Protein AF-A0A2T6KES2-F1 (afdb_monomer)

InterPro domains:
  IPR053934 HTTM domain [PF05090] (50-154)

Sequence (154 aa):
MALSLHSIAVLRCFAGPYNGGSDRMGLLVLCRRPAARLPPDEFWSEIAFSYLAVQVVLSYFISGQVKIVNPDWRIGRALQDVFSLSAYPVSEQLRALADRPMVPWAMSWLVMLFEVLFPLSLLSQQALCAALVLAAAFYLANACLFGLNRFVWF

Mean predicted aligned error: 8.51 Å

pLDDT: mean 78.56, std 13.37, range [47.78, 95.94]

Secondary structure (DSSP, 8-state):
-HHHHHHHHHHHHT-STT--HHHHHHHHHHHHHHHTTS---HHHHHHHHHHHHHHHHHHHHHHHHHHHHSHHHHTTHHHHHHHHH---HHHHHHHHHHTSTHHHHHHHHHHHHHHHHGGGGGG-HHHHHHHHHHHHHHHHHHHHHH--GGGT--

Foldseek 3Di:
DVVLVVLVVVCVVPVDPVDDLLSVLVNLVVVVVVVPVPPDPVVVVVVSVVVSLVSVLCSLQVVLVVLVVDVCLQQLNVVLVLLVPQPDPLSVVCNVVSVVSVRSNVVSVVSSCLSNCSVVLVVDVVSVVVSVVVLVVVLVCCCRRRVPCVSVPD

Organism: NCBI:txid1286148

Solvent-accessible surface area (backbone atoms only — not comparable to full-atom values): 8232 Å² total; per-residue (Å²): 102,72,66,44,54,50,46,52,52,48,50,64,75,48,66,47,99,91,47,51,71,69,58,52,51,52,38,55,60,47,58,48,60,68,59,70,77,46,84,87,50,67,67,63,54,51,52,51,50,51,52,50,52,52,53,52,34,50,51,35,27,54,51,15,50,56,40,63,72,35,64,47,35,68,64,7,49,52,50,32,49,51,43,71,68,33,89,27,77,57,17,58,72,46,36,71,50,46,71,38,68,66,48,26,24,52,52,34,48,52,52,34,51,50,20,52,49,43,58,57,23,78,76,37,72,67,41,33,53,50,49,50,52,52,50,50,52,52,36,50,46,39,26,65,40,48,58,46,43,68,70,74,54,126

Structure (mmCIF, N/CA/C/O backbone):
data_AF-A0A2T6KES2-F1
#
_entry.id   AF-A0A2T6KES2-F1
#
loop_
_atom_site.group_PDB
_atom_site.id
_atom_site.type_symbol
_atom_site.label_atom_id
_atom_site.label_alt_id
_atom_site.label_comp_id
_atom_site.label_asym_id
_atom_site.label_entity_id
_atom_site.label_seq_id
_atom_site.pdbx_PDB_ins_code
_atom_site.Cartn_x
_atom_site.Cartn_y
_atom_site.Cartn_z
_atom_site.occupancy
_atom_site.B_iso_or_equiv
_atom_site.auth_seq_id
_atom_site.auth_comp_id
_atom_site.auth_asym_id
_atom_site.auth_atom_id
_atom_site.pdbx_PDB_model_num
ATOM 1 N N . MET A 1 1 ? -2.695 6.577 -25.140 1.00 60.25 1 MET A N 1
ATOM 2 C CA . MET A 1 1 ? -2.902 8.042 -25.144 1.00 60.25 1 MET A CA 1
ATOM 3 C C . MET A 1 1 ? -4.242 8.416 -24.518 1.00 60.25 1 MET A C 1
ATOM 5 O O . MET A 1 1 ? -4.204 9.093 -23.505 1.00 60.25 1 MET A O 1
ATOM 9 N N . ALA A 1 2 ? -5.390 7.920 -25.006 1.00 68.31 2 ALA A N 1
ATOM 10 C CA . ALA A 1 2 ? -6.704 8.202 -24.395 1.00 68.31 2 ALA A CA 1
ATOM 11 C C . ALA A 1 2 ? -6.795 7.829 -22.896 1.00 68.31 2 ALA A C 1
ATOM 13 O O . ALA A 1 2 ? -7.203 8.652 -22.087 1.00 68.31 2 ALA A O 1
ATOM 14 N N . LEU A 1 3 ? -6.311 6.639 -22.511 1.00 65.38 3 LEU A N 1
ATOM 15 C CA . LEU A 1 3 ? -6.264 6.208 -21.103 1.00 65.38 3 LEU A CA 1
ATOM 16 C C . LEU A 1 3 ? -5.367 7.102 -20.230 1.00 65.38 3 LEU A C 1
ATOM 18 O O . LEU A 1 3 ? -5.728 7.420 -19.111 1.00 65.38 3 LEU A O 1
ATOM 22 N N . SER A 1 4 ? -4.227 7.565 -20.751 1.00 68.00 4 SER A N 1
ATOM 23 C CA . SER A 1 4 ? -3.311 8.456 -20.021 1.00 68.00 4 SER A CA 1
ATOM 24 C C . SER A 1 4 ? -3.936 9.834 -19.775 1.00 68.00 4 SER A C 1
ATOM 26 O O . SER A 1 4 ? -3.800 10.387 -18.689 1.00 68.00 4 SER A O 1
ATOM 28 N N . LEU A 1 5 ? -4.657 10.376 -20.764 1.00 72.81 5 LEU A N 1
ATOM 29 C CA . LEU A 1 5 ? -5.401 11.633 -20.625 1.00 72.81 5 LEU A CA 1
ATOM 30 C C . LEU A 1 5 ? -6.548 11.495 -19.619 1.00 72.81 5 LEU A C 1
ATOM 32 O O . LEU A 1 5 ? -6.740 12.382 -18.789 1.00 72.81 5 LEU A O 1
ATOM 36 N N . HIS A 1 6 ? -7.254 10.363 -19.650 1.00 74.38 6 HIS A N 1
ATOM 37 C CA . HIS A 1 6 ? -8.271 10.035 -18.657 1.00 74.38 6 HIS A CA 1
ATOM 38 C C . HIS A 1 6 ? -7.671 9.964 -17.244 1.00 74.38 6 HIS A C 1
ATOM 40 O O . HIS A 1 6 ? -8.162 10.642 -16.346 1.00 74.38 6 HIS A O 1
ATOM 46 N N . SER A 1 7 ? -6.551 9.258 -17.050 1.00 67.56 7 SER A N 1
ATOM 47 C CA . SER A 1 7 ? -5.867 9.189 -15.751 1.00 67.56 7 SER A CA 1
ATOM 48 C C . SER A 1 7 ? -5.389 10.555 -15.248 1.00 67.56 7 SER A C 1
ATOM 50 O O . SER A 1 7 ? -5.474 10.820 -14.053 1.00 67.56 7 SER A O 1
ATOM 52 N N . ILE A 1 8 ? -4.935 11.455 -16.129 1.00 73.12 8 ILE A N 1
ATOM 53 C CA . ILE A 1 8 ? -4.585 12.837 -15.750 1.00 73.12 8 ILE A CA 1
ATOM 54 C C . ILE A 1 8 ? -5.829 13.614 -15.294 1.00 73.12 8 ILE A C 1
ATOM 56 O O . ILE A 1 8 ? -5.763 14.349 -14.307 1.00 73.12 8 ILE A O 1
ATOM 60 N N . ALA A 1 9 ? -6.961 13.456 -15.983 1.00 75.94 9 ALA A N 1
ATOM 61 C CA . ALA A 1 9 ? -8.217 14.094 -15.595 1.00 75.94 9 ALA A CA 1
ATOM 62 C C . ALA A 1 9 ? -8.720 13.579 -14.234 1.00 75.94 9 ALA A C 1
ATOM 64 O O . ALA A 1 9 ? -9.084 14.384 -13.376 1.00 75.94 9 ALA A O 1
ATOM 65 N N . VAL A 1 10 ? -8.648 12.264 -13.999 1.00 70.31 10 VAL A N 1
ATOM 66 C CA . VAL A 1 10 ? -8.977 11.624 -12.713 1.00 70.31 10 VAL A CA 1
ATOM 67 C C . VAL A 1 10 ? -8.051 12.127 -11.602 1.00 70.31 10 VAL A C 1
ATOM 69 O O . VAL A 1 10 ? -8.534 12.574 -10.565 1.00 70.31 10 VAL A O 1
ATOM 72 N N . LEU A 1 11 ? -6.734 12.168 -11.836 1.00 72.31 11 LEU A N 1
ATOM 73 C CA . LEU A 1 11 ? -5.755 12.699 -10.879 1.00 72.31 11 LEU A CA 1
ATOM 74 C C . LEU A 1 11 ? -6.044 14.147 -10.475 1.00 72.31 11 LEU A C 1
ATOM 76 O O . LEU A 1 11 ? -5.871 14.496 -9.311 1.00 72.31 11 LEU A O 1
ATOM 80 N N . ARG A 1 12 ? -6.474 14.989 -11.423 1.00 70.19 12 ARG A N 1
ATOM 81 C CA . ARG A 1 12 ? -6.847 16.385 -11.148 1.00 70.19 12 ARG A CA 1
ATOM 82 C C . ARG A 1 12 ? -8.164 16.493 -10.383 1.00 70.19 12 ARG A C 1
ATOM 84 O O . ARG A 1 12 ? -8.275 17.342 -9.508 1.00 70.19 12 ARG A O 1
ATOM 91 N N . CYS A 1 13 ? -9.138 15.644 -10.699 1.00 70.38 13 CYS A N 1
ATOM 92 C CA . CYS A 1 13 ? -10.442 15.634 -10.038 1.00 70.38 13 CYS A CA 1
ATOM 93 C C . CYS A 1 13 ? -10.350 15.116 -8.591 1.00 70.38 13 CYS A C 1
ATOM 95 O O . CYS A 1 13 ? -10.996 15.659 -7.699 1.00 70.38 13 CYS A O 1
ATOM 97 N N . PHE A 1 14 ? -9.484 14.130 -8.336 1.00 62.25 14 PHE A N 1
ATOM 98 C CA . PHE A 1 14 ? -9.288 13.506 -7.024 1.00 62.25 14 PHE A CA 1
ATOM 99 C C . PHE A 1 14 ? -7.972 13.916 -6.341 1.00 62.25 14 PHE A C 1
ATOM 101 O O . PHE A 1 14 ? -7.432 13.144 -5.553 1.00 62.25 14 PHE A O 1
ATOM 108 N N . ALA A 1 15 ? -7.461 15.128 -6.581 1.00 58.41 15 ALA A N 1
ATOM 109 C CA . ALA A 1 15 ? -6.209 15.653 -6.009 1.00 58.41 15 ALA A CA 1
ATOM 110 C C . ALA A 1 15 ? -6.284 16.011 -4.501 1.00 58.41 15 ALA A C 1
ATOM 112 O O . ALA A 1 15 ? -5.678 16.983 -4.052 1.00 58.41 15 ALA A O 1
ATOM 113 N N . GLY A 1 16 ? -7.054 15.260 -3.711 1.00 57.16 16 GLY A N 1
ATOM 114 C CA . GLY A 1 16 ? -7.155 15.445 -2.263 1.00 57.16 16 GLY A CA 1
ATOM 115 C C . GLY A 1 16 ? -5.935 14.892 -1.507 1.00 57.16 16 GLY A C 1
ATOM 116 O O . GLY A 1 16 ? -5.211 14.052 -2.040 1.00 57.16 16 GLY A O 1
ATOM 117 N N . PRO A 1 17 ? -5.725 15.288 -0.238 1.00 48.88 17 PRO A N 1
ATOM 118 C CA . PRO A 1 17 ? -4.560 14.886 0.565 1.00 48.88 17 PRO A CA 1
ATOM 119 C C . PRO A 1 17 ? -4.421 13.366 0.781 1.00 48.88 17 PRO A C 1
ATOM 121 O O . PRO A 1 17 ? -3.324 12.888 1.052 1.00 48.88 17 PRO A O 1
ATOM 124 N N . TYR A 1 18 ? -5.508 12.605 0.617 1.00 47.78 18 TYR A N 1
ATOM 125 C CA . TYR A 1 18 ? -5.555 11.146 0.793 1.00 47.78 18 TYR A CA 1
ATOM 126 C C . TYR A 1 18 ? -5.507 10.348 -0.521 1.00 47.78 18 TYR A C 1
ATOM 128 O O . TYR A 1 18 ? -5.551 9.120 -0.498 1.00 47.78 18 TYR A O 1
ATOM 136 N N . ASN A 1 19 ? -5.408 11.017 -1.674 1.00 54.34 19 ASN A N 1
ATOM 137 C CA . ASN A 1 19 ? -5.514 10.390 -2.989 1.00 54.34 19 ASN A CA 1
ATOM 138 C C . ASN A 1 19 ? -4.276 10.673 -3.851 1.00 54.34 19 ASN A C 1
ATOM 140 O O . ASN A 1 19 ? -3.728 11.773 -3.858 1.00 54.34 19 ASN A O 1
ATOM 144 N N . GLY A 1 20 ? -3.844 9.670 -4.622 1.00 60.03 20 GLY A N 1
ATOM 145 C CA . GLY A 1 20 ? -2.949 9.899 -5.760 1.00 60.03 20 GLY A CA 1
ATOM 146 C C . GLY A 1 20 ? -1.711 9.013 -5.855 1.00 60.03 20 GLY A C 1
ATOM 147 O O . GLY A 1 20 ? -1.122 8.977 -6.924 1.00 60.03 20 GLY A O 1
ATOM 148 N N . GLY A 1 21 ? -1.310 8.269 -4.819 1.00 65.88 21 GLY A N 1
ATOM 149 C CA . GLY A 1 21 ? -0.157 7.354 -4.928 1.00 65.88 21 GLY A CA 1
ATOM 150 C C . GLY A 1 21 ? -0.371 6.266 -5.992 1.00 65.88 21 GLY A C 1
ATOM 151 O O . GLY A 1 21 ? 0.389 6.167 -6.952 1.00 65.88 21 GLY A O 1
ATOM 152 N N . SER A 1 22 ? -1.468 5.513 -5.863 1.00 65.38 22 SER A N 1
ATOM 153 C CA . SER A 1 22 ? -1.857 4.461 -6.816 1.00 65.38 22 SER A CA 1
ATOM 154 C C . SER A 1 22 ? -2.158 5.016 -8.219 1.00 65.38 22 SER A C 1
ATOM 156 O O . SER A 1 22 ? -1.680 4.468 -9.207 1.00 65.38 22 SER A O 1
ATOM 158 N N . ASP A 1 23 ? -2.842 6.160 -8.323 1.00 67.81 23 ASP A N 1
ATOM 159 C CA . ASP A 1 23 ? -3.187 6.769 -9.619 1.00 67.81 23 ASP A CA 1
ATOM 160 C C . ASP A 1 23 ? -1.953 7.314 -10.355 1.00 67.81 23 ASP A C 1
ATOM 162 O O . ASP A 1 23 ? -1.866 7.218 -11.580 1.00 67.81 23 ASP A O 1
ATOM 166 N N . ARG A 1 24 ? -0.973 7.869 -9.623 1.00 70.38 24 ARG A N 1
ATOM 167 C CA . ARG A 1 24 ? 0.311 8.306 -10.195 1.00 70.38 24 ARG A CA 1
ATOM 168 C C . ARG A 1 24 ? 1.108 7.108 -10.707 1.00 70.38 24 ARG A C 1
ATOM 170 O O . ARG A 1 24 ? 1.664 7.194 -11.797 1.00 70.38 24 ARG A O 1
ATOM 177 N N . MET A 1 25 ? 1.103 5.982 -9.988 1.00 74.19 25 MET A N 1
ATOM 178 C CA . MET A 1 25 ? 1.709 4.734 -10.475 1.00 74.19 25 MET A CA 1
ATOM 179 C C . MET A 1 25 ? 0.996 4.184 -11.709 1.00 74.19 25 MET A C 1
ATOM 181 O O . MET A 1 25 ? 1.655 3.824 -12.684 1.00 74.19 25 MET A O 1
ATOM 185 N N . GLY A 1 26 ? -0.339 4.190 -11.719 1.00 68.00 26 GLY A N 1
ATOM 186 C CA . GLY A 1 26 ? -1.132 3.827 -12.894 1.00 68.00 26 GLY A CA 1
ATOM 187 C C . GLY A 1 26 ? -0.788 4.698 -14.106 1.00 68.00 26 GLY A C 1
ATOM 188 O O . GLY A 1 26 ? -0.572 4.179 -15.202 1.00 68.00 26 GLY A O 1
ATOM 189 N N . LEU A 1 27 ? -0.627 6.011 -13.908 1.00 69.19 27 LEU A N 1
ATOM 190 C CA . LEU A 1 27 ? -0.187 6.926 -14.961 1.00 69.19 27 LEU A CA 1
ATOM 191 C C . LEU A 1 27 ? 1.228 6.594 -15.460 1.00 69.19 27 LEU A C 1
ATOM 193 O O . LEU A 1 27 ? 1.429 6.561 -16.672 1.00 69.19 27 LEU A O 1
ATOM 197 N N . LEU A 1 28 ? 2.186 6.300 -14.574 1.00 72.06 28 LEU A N 1
ATOM 198 C CA . LEU A 1 28 ? 3.546 5.894 -14.964 1.00 72.06 28 LEU A CA 1
ATOM 199 C C . LEU A 1 28 ? 3.535 4.623 -15.829 1.00 72.06 28 LEU A C 1
ATOM 201 O O . LEU A 1 28 ? 4.176 4.585 -16.883 1.00 72.06 28 LEU A O 1
ATOM 205 N N . VAL A 1 29 ? 2.740 3.618 -15.451 1.00 73.25 29 VAL A N 1
ATOM 206 C CA . VAL A 1 29 ? 2.555 2.388 -16.241 1.00 73.25 29 VAL A CA 1
ATOM 207 C C . VAL A 1 29 ? 1.906 2.690 -17.597 1.00 73.25 29 VAL A C 1
ATOM 209 O O . VAL A 1 29 ? 2.331 2.165 -18.629 1.00 73.25 29 VAL A O 1
ATOM 212 N N . LEU A 1 30 ? 0.898 3.563 -17.639 1.00 69.88 30 LEU A N 1
ATOM 213 C CA . LEU A 1 30 ? 0.220 3.945 -18.882 1.00 69.88 30 LEU A CA 1
ATOM 214 C C . LEU A 1 30 ? 1.099 4.802 -19.802 1.00 69.88 30 LEU A C 1
ATOM 216 O O . LEU A 1 30 ? 0.973 4.686 -21.024 1.00 69.88 30 LEU A O 1
ATOM 220 N N . CYS A 1 31 ? 1.991 5.625 -19.250 1.00 67.38 31 CYS A N 1
ATOM 221 C CA . CYS A 1 31 ? 2.971 6.423 -19.993 1.00 67.38 31 CYS A CA 1
ATOM 222 C C . CYS A 1 31 ? 4.039 5.561 -20.675 1.00 67.38 31 CYS A C 1
ATOM 224 O O . CYS A 1 31 ? 4.594 5.978 -21.690 1.00 67.38 31 CYS A O 1
ATOM 226 N N . ARG A 1 32 ? 4.255 4.324 -20.216 1.00 67.50 32 ARG A N 1
ATOM 227 C CA . ARG A 1 32 ? 5.088 3.353 -20.933 1.00 67.50 32 ARG A CA 1
ATOM 228 C C . ARG A 1 32 ? 4.483 2.923 -22.277 1.00 67.50 32 ARG A C 1
ATOM 230 O O . ARG A 1 32 ? 5.208 2.733 -23.249 1.00 67.50 32 ARG A O 1
ATOM 237 N N . ARG A 1 33 ? 3.156 2.759 -22.365 1.00 60.03 33 ARG A N 1
ATOM 238 C CA . ARG A 1 33 ? 2.482 2.238 -23.576 1.00 60.03 33 ARG A CA 1
ATOM 239 C C . ARG A 1 33 ? 2.740 3.049 -24.861 1.00 60.03 33 ARG A C 1
ATOM 241 O O . ARG A 1 33 ? 2.914 2.416 -25.898 1.00 60.03 33 ARG A O 1
ATOM 248 N N . PRO A 1 34 ? 2.759 4.397 -24.867 1.00 53.94 34 PRO A N 1
ATOM 249 C CA . PRO A 1 34 ? 3.131 5.148 -26.066 1.00 53.94 34 PRO A CA 1
ATOM 250 C C . PRO A 1 34 ? 4.619 5.027 -26.446 1.00 53.94 34 PRO A C 1
ATOM 252 O O . PRO A 1 34 ? 4.924 5.183 -27.623 1.00 53.94 34 PRO A O 1
ATOM 255 N N . ALA A 1 35 ? 5.522 4.678 -25.518 1.00 51.81 35 ALA A N 1
ATOM 256 C CA . ALA A 1 35 ? 6.945 4.466 -25.815 1.00 51.81 35 ALA A CA 1
ATOM 257 C C . ALA A 1 35 ? 7.227 3.143 -26.559 1.00 51.81 35 ALA A C 1
ATOM 259 O O . ALA A 1 35 ? 8.212 3.042 -27.275 1.00 51.81 35 ALA A O 1
ATOM 260 N N . ALA A 1 36 ? 6.326 2.157 -26.475 1.00 52.53 36 ALA A N 1
ATOM 261 C CA . ALA A 1 36 ? 6.443 0.873 -27.178 1.00 52.53 36 ALA A CA 1
ATOM 262 C C . ALA A 1 36 ? 6.169 0.943 -28.700 1.00 52.53 36 ALA A C 1
ATOM 264 O O . ALA A 1 36 ? 6.213 -0.081 -29.374 1.00 52.53 36 ALA A O 1
ATOM 265 N N . ARG A 1 37 ? 5.828 2.125 -29.242 1.00 55.72 37 ARG A N 1
ATOM 266 C CA . ARG A 1 37 ? 5.680 2.358 -30.696 1.00 55.72 37 ARG A CA 1
ATOM 267 C C . ARG A 1 37 ? 6.969 2.845 -31.364 1.00 55.72 37 ARG A C 1
ATOM 269 O O . ARG A 1 37 ? 7.009 2.935 -32.587 1.00 55.72 37 ARG A O 1
ATOM 276 N N . LEU A 1 38 ? 7.985 3.185 -30.573 1.00 57.25 38 LEU A N 1
ATOM 277 C CA . LEU A 1 38 ? 9.353 3.389 -31.042 1.00 57.25 38 LEU A CA 1
ATOM 278 C C . LEU A 1 38 ? 10.014 2.006 -31.175 1.00 57.25 38 LEU A C 1
ATOM 280 O O . LEU A 1 38 ? 9.604 1.091 -30.455 1.00 57.25 38 LEU A O 1
ATOM 284 N N . PRO A 1 39 ? 10.974 1.812 -32.099 1.00 59.25 39 PRO A N 1
ATOM 285 C CA . PRO A 1 39 ? 11.667 0.534 -32.234 1.00 59.25 39 PRO A CA 1
ATOM 286 C C . PRO A 1 39 ? 12.159 0.058 -30.856 1.00 59.25 39 PRO A C 1
ATOM 288 O O . PRO A 1 39 ? 12.651 0.886 -30.085 1.00 59.25 39 PRO A O 1
ATOM 291 N N . PRO A 1 40 ? 11.965 -1.231 -30.513 1.00 60.00 40 PRO A N 1
ATOM 292 C CA . PRO A 1 40 ? 12.294 -1.762 -29.200 1.00 60.00 40 PRO A CA 1
ATOM 293 C C . PRO A 1 40 ? 13.810 -1.780 -29.047 1.00 60.00 40 PRO A C 1
ATOM 295 O O . PRO A 1 40 ? 14.482 -2.733 -29.420 1.00 60.00 40 PRO A O 1
ATOM 298 N N . ASP A 1 41 ? 14.349 -0.694 -28.525 1.00 68.75 41 ASP A N 1
ATOM 299 C CA . ASP A 1 41 ? 15.698 -0.675 -28.006 1.00 68.75 41 ASP A CA 1
ATOM 300 C C . ASP A 1 41 ? 15.637 -1.274 -26.595 1.00 68.75 41 ASP A C 1
ATOM 302 O O . ASP A 1 41 ? 14.974 -0.750 -25.688 1.00 68.75 41 ASP A O 1
ATOM 306 N N . GLU A 1 42 ? 16.252 -2.446 -26.457 1.00 74.19 42 GLU A N 1
ATOM 307 C CA . GLU A 1 42 ? 16.268 -3.268 -25.246 1.00 74.19 42 GLU A CA 1
ATOM 308 C C . GLU A 1 42 ? 16.731 -2.451 -24.029 1.00 74.19 42 GLU A C 1
ATOM 310 O O . GLU A 1 42 ? 16.137 -2.544 -22.951 1.00 74.19 42 GLU A O 1
ATOM 315 N N . PHE A 1 43 ? 17.664 -1.522 -24.258 1.00 77.56 43 PHE A N 1
ATOM 316 C CA . PHE A 1 43 ? 18.195 -0.595 -23.263 1.00 77.56 43 PHE A CA 1
ATOM 317 C C . PHE A 1 43 ? 17.122 0.320 -22.649 1.00 77.56 43 PHE A C 1
ATOM 319 O O . PHE A 1 43 ? 16.993 0.422 -21.426 1.00 77.56 43 PHE A O 1
ATOM 326 N N . TRP A 1 44 ? 16.293 0.968 -23.475 1.00 75.69 44 TRP A N 1
ATOM 327 C CA . TRP A 1 44 ? 15.245 1.875 -22.982 1.00 75.69 44 TRP A CA 1
ATOM 328 C C . TRP A 1 44 ? 14.120 1.124 -22.265 1.00 75.69 44 TRP A C 1
ATOM 330 O O . TRP A 1 44 ? 13.512 1.656 -21.330 1.00 75.69 44 TRP A O 1
ATOM 340 N N . SER A 1 45 ? 13.850 -0.121 -22.669 1.00 75.31 45 SER A N 1
ATOM 341 C CA . SER A 1 45 ? 12.887 -0.988 -21.985 1.00 75.31 45 SER A CA 1
ATOM 342 C C . SER A 1 45 ? 13.374 -1.372 -20.585 1.00 75.31 45 SER A C 1
ATOM 344 O O . SER A 1 45 ? 12.600 -1.279 -19.625 1.00 75.31 45 SER A O 1
ATOM 346 N N . GLU A 1 46 ? 14.646 -1.753 -20.455 1.00 80.44 46 GLU A N 1
ATOM 347 C CA . GLU A 1 46 ? 15.269 -2.114 -19.179 1.00 80.44 46 GLU A CA 1
ATOM 348 C C . GLU A 1 46 ? 15.314 -0.927 -18.208 1.00 80.44 46 GLU A C 1
ATOM 350 O O . GLU A 1 46 ? 14.912 -1.061 -17.047 1.00 80.44 46 GLU A O 1
ATOM 355 N N . ILE A 1 47 ? 15.683 0.267 -18.686 1.00 80.88 47 ILE A N 1
ATOM 356 C CA . ILE A 1 47 ? 15.650 1.499 -17.879 1.00 80.88 47 ILE A CA 1
ATOM 357 C C . ILE A 1 47 ? 14.228 1.809 -17.404 1.00 80.88 47 ILE A C 1
ATOM 359 O O . ILE A 1 47 ? 14.022 2.110 -16.227 1.00 80.88 47 ILE A O 1
ATOM 363 N N . ALA A 1 48 ? 13.232 1.726 -18.289 1.00 78.94 48 ALA A N 1
ATOM 364 C CA . ALA A 1 48 ? 11.846 2.016 -17.930 1.00 78.94 48 ALA A CA 1
ATOM 365 C C . ALA A 1 48 ? 11.299 1.028 -16.883 1.00 78.94 48 ALA A C 1
ATOM 367 O O . ALA A 1 48 ? 10.598 1.438 -15.953 1.00 78.94 48 ALA A O 1
ATOM 368 N N . PHE A 1 49 ? 11.626 -0.263 -17.007 1.00 80.00 49 PHE A N 1
ATOM 369 C CA . PHE A 1 49 ? 11.286 -1.269 -15.997 1.00 80.00 49 PHE A CA 1
ATOM 370 C C . PHE A 1 49 ? 11.997 -1.011 -14.669 1.00 80.00 49 PHE A C 1
ATOM 372 O O . PHE A 1 49 ? 11.348 -1.047 -13.625 1.00 80.00 49 PHE A O 1
ATOM 379 N N . SER A 1 50 ? 13.294 -0.708 -14.709 1.00 82.56 50 SER A N 1
ATOM 380 C CA . SER A 1 50 ? 14.097 -0.427 -13.515 1.00 82.56 50 SER A CA 1
ATOM 381 C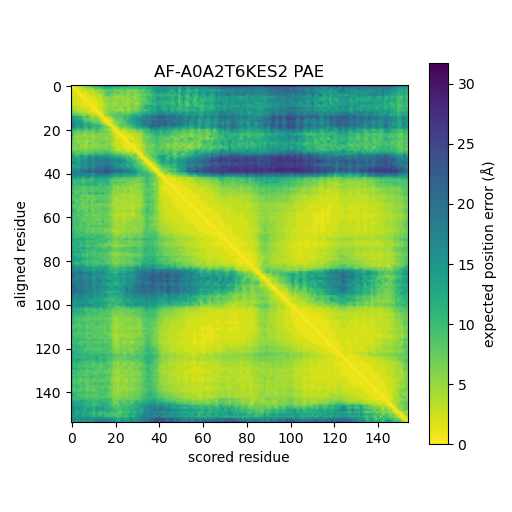 C . SER A 1 50 ? 13.571 0.798 -12.770 1.00 82.56 50 SER A C 1
ATOM 383 O O . SER A 1 50 ? 13.394 0.765 -11.552 1.00 82.56 50 SER A O 1
ATOM 385 N N . TYR A 1 51 ? 13.222 1.857 -13.503 1.00 83.12 51 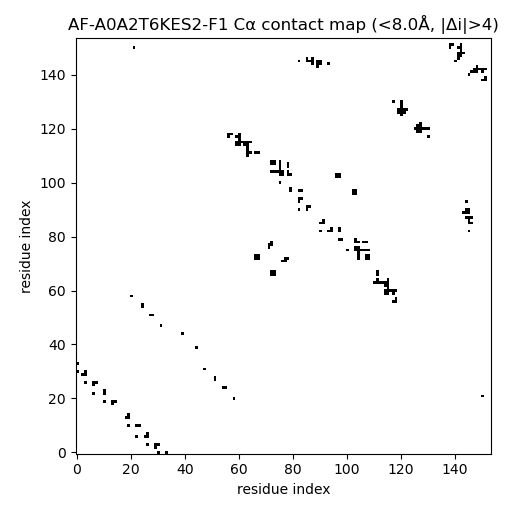TYR A N 1
ATOM 386 C CA . TYR A 1 51 ? 12.596 3.047 -12.937 1.00 83.12 51 TYR A CA 1
ATOM 387 C C . TYR A 1 51 ? 11.263 2.719 -12.259 1.00 83.12 51 TYR A C 1
ATOM 389 O O . TYR A 1 51 ? 11.038 3.125 -11.119 1.00 83.12 51 TYR A O 1
ATOM 397 N N . LEU A 1 52 ? 10.393 1.947 -12.920 1.00 84.69 52 LEU A N 1
ATOM 398 C CA . LEU A 1 52 ? 9.116 1.532 -12.338 1.00 84.69 52 LEU A CA 1
ATOM 399 C C . LEU A 1 52 ? 9.320 0.691 -11.070 1.00 84.69 52 LEU A C 1
ATOM 401 O O . LEU A 1 52 ? 8.632 0.918 -10.077 1.00 84.69 52 LEU A O 1
ATOM 405 N N . ALA A 1 53 ? 10.276 -0.239 -11.081 1.00 86.12 53 ALA A N 1
ATOM 406 C CA . ALA A 1 53 ? 10.592 -1.071 -9.924 1.00 86.12 53 ALA A CA 1
ATOM 407 C C . ALA A 1 53 ? 11.025 -0.218 -8.722 1.00 86.12 53 ALA A C 1
ATOM 409 O O . ALA A 1 53 ? 10.472 -0.368 -7.632 1.00 86.12 53 ALA A O 1
ATOM 410 N N . VAL A 1 54 ? 11.935 0.739 -8.930 1.00 87.50 54 VAL A N 1
ATOM 411 C CA . VAL A 1 54 ? 12.372 1.678 -7.883 1.00 87.50 54 VAL A CA 1
ATOM 412 C C . VAL A 1 54 ? 11.201 2.515 -7.366 1.00 87.50 54 VAL A C 1
ATOM 414 O O . VAL A 1 54 ? 11.035 2.657 -6.156 1.00 87.50 54 VAL A O 1
ATOM 417 N N . GLN A 1 55 ? 10.359 3.038 -8.259 1.00 88.00 55 GLN A N 1
ATOM 418 C CA . GLN A 1 55 ? 9.187 3.836 -7.890 1.00 88.00 55 GLN A CA 1
ATOM 419 C C . GLN A 1 55 ? 8.201 3.047 -7.014 1.00 88.00 55 GLN A C 1
ATOM 421 O O . GLN A 1 55 ? 7.748 3.557 -5.983 1.00 88.00 55 GLN A O 1
ATOM 426 N N . VAL A 1 56 ? 7.904 1.796 -7.381 1.00 88.81 56 VAL A N 1
ATOM 427 C CA . VAL A 1 56 ? 7.032 0.906 -6.598 1.00 88.81 56 VAL A CA 1
ATOM 428 C C . VAL A 1 56 ? 7.652 0.620 -5.232 1.00 88.81 56 VAL A C 1
ATOM 430 O O . VAL A 1 56 ? 6.993 0.833 -4.214 1.00 88.81 56 VAL A O 1
ATOM 433 N N . VAL A 1 57 ? 8.923 0.215 -5.192 1.00 90.94 57 VAL A N 1
ATOM 434 C CA . VAL A 1 57 ? 9.617 -0.117 -3.940 1.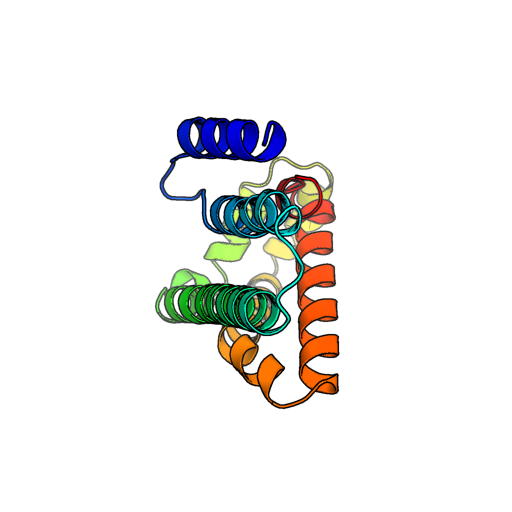00 90.94 57 VAL A CA 1
ATOM 435 C C . VAL A 1 57 ? 9.660 1.070 -2.982 1.00 90.94 57 VAL A C 1
ATOM 437 O O . VAL A 1 57 ? 9.301 0.924 -1.813 1.00 90.94 57 VAL A O 1
ATOM 440 N N . LEU A 1 58 ? 10.033 2.255 -3.470 1.00 89.44 58 LEU A N 1
ATOM 441 C CA . LEU A 1 58 ? 10.063 3.468 -2.652 1.00 89.44 58 LEU A CA 1
ATOM 442 C C . LEU A 1 58 ? 8.674 3.852 -2.146 1.00 89.44 58 LEU A C 1
ATOM 444 O O . LEU A 1 58 ? 8.546 4.300 -1.010 1.00 89.44 58 LEU A O 1
ATOM 448 N N . SER A 1 59 ? 7.630 3.655 -2.950 1.00 89.69 59 SER A N 1
ATOM 449 C CA . SER A 1 59 ? 6.266 3.993 -2.535 1.00 89.69 59 SER A CA 1
ATOM 450 C C . SER A 1 59 ? 5.771 3.119 -1.393 1.00 89.69 59 SER A C 1
ATOM 452 O O . SER A 1 59 ? 5.213 3.655 -0.437 1.00 89.69 59 SER A O 1
ATOM 454 N N . TYR A 1 60 ? 6.019 1.806 -1.449 1.00 91.56 60 TYR A N 1
ATOM 455 C CA . TYR A 1 60 ? 5.731 0.913 -0.325 1.00 91.56 60 TYR A CA 1
ATOM 456 C C . TYR A 1 60 ? 6.578 1.284 0.895 1.00 91.56 60 TYR A C 1
ATOM 458 O O . TYR A 1 60 ? 6.027 1.546 1.961 1.00 91.56 60 TYR A O 1
ATOM 466 N N . PHE A 1 61 ? 7.896 1.409 0.726 1.00 93.31 61 PHE A N 1
ATOM 467 C CA . PHE A 1 61 ? 8.810 1.662 1.838 1.00 93.31 61 PHE A CA 1
ATOM 468 C C . PHE A 1 61 ? 8.509 2.973 2.577 1.00 93.31 61 PHE A C 1
ATOM 470 O O . PHE A 1 61 ? 8.380 2.980 3.802 1.00 93.31 61 PHE A O 1
ATOM 477 N N . ILE A 1 62 ? 8.345 4.080 1.845 1.00 91.44 62 ILE A N 1
ATOM 478 C CA . ILE A 1 62 ? 8.037 5.390 2.432 1.00 91.44 62 ILE A CA 1
ATOM 479 C C . ILE A 1 62 ? 6.658 5.361 3.101 1.00 91.44 62 ILE A C 1
ATOM 481 O O . ILE A 1 62 ? 6.511 5.895 4.201 1.00 91.44 62 ILE A O 1
ATOM 485 N N . SER A 1 63 ? 5.660 4.712 2.486 1.00 91.06 63 SER A N 1
ATOM 486 C CA . SER A 1 63 ? 4.340 4.564 3.110 1.00 91.06 63 SER A CA 1
ATOM 487 C C . SER A 1 63 ? 4.435 3.825 4.446 1.00 91.06 63 SER A C 1
ATOM 489 O O . SER A 1 63 ? 3.900 4.314 5.443 1.00 91.06 63 SER A O 1
ATOM 491 N N . GLY A 1 64 ? 5.196 2.729 4.496 1.00 93.06 64 GLY A N 1
ATOM 492 C CA . GLY A 1 64 ? 5.402 1.945 5.712 1.00 93.06 64 GLY A CA 1
ATOM 493 C C . GLY A 1 64 ? 6.115 2.737 6.802 1.00 93.06 64 GLY A C 1
ATOM 494 O O . GLY A 1 64 ? 5.676 2.739 7.951 1.00 93.06 64 GLY A O 1
ATOM 495 N N . GLN A 1 65 ? 7.164 3.482 6.446 1.00 94.31 65 GLN A N 1
ATOM 496 C CA . GLN A 1 65 ? 7.881 4.352 7.383 1.00 94.31 65 GLN A CA 1
ATOM 497 C C . GLN A 1 65 ? 6.960 5.417 7.995 1.00 94.31 65 GLN A C 1
ATOM 499 O O . GLN A 1 65 ? 6.930 5.577 9.216 1.00 94.31 65 GLN A O 1
ATOM 504 N N . VAL A 1 66 ? 6.158 6.101 7.172 1.00 93.75 66 VAL A N 1
ATOM 505 C CA . VAL A 1 66 ? 5.195 7.108 7.652 1.00 93.75 66 VAL A CA 1
ATOM 506 C C . VAL A 1 66 ? 4.164 6.482 8.595 1.00 93.75 66 VAL A C 1
ATOM 508 O O . VAL A 1 66 ? 3.843 7.077 9.627 1.00 93.75 66 VAL A O 1
ATOM 511 N N . LYS A 1 67 ? 3.680 5.269 8.291 1.00 93.38 67 LYS A N 1
ATOM 512 C CA . LYS A 1 67 ? 2.763 4.535 9.174 1.00 93.38 67 LYS A CA 1
ATOM 513 C C . LYS A 1 67 ? 3.423 4.157 10.501 1.00 93.38 67 LYS A C 1
ATOM 515 O O . LYS A 1 67 ? 2.821 4.387 11.538 1.00 93.38 67 LYS A O 1
ATOM 520 N N . ILE A 1 68 ? 4.664 3.669 10.504 1.00 94.19 68 ILE A N 1
ATOM 521 C CA . ILE A 1 68 ? 5.375 3.314 11.747 1.00 94.19 68 ILE A CA 1
ATOM 522 C C . ILE A 1 68 ? 5.597 4.539 12.642 1.00 94.19 68 ILE A C 1
ATOM 524 O O . ILE A 1 68 ? 5.423 4.455 13.861 1.00 94.19 68 ILE A O 1
ATOM 528 N N . VAL A 1 69 ? 5.968 5.683 12.060 1.00 95.75 69 VAL A N 1
ATOM 529 C CA . VAL A 1 69 ? 6.165 6.929 12.818 1.00 95.75 69 VAL A CA 1
ATOM 530 C C . VAL A 1 69 ? 4.850 7.391 13.457 1.00 95.75 69 VAL A C 1
ATOM 532 O O . VAL A 1 69 ? 4.845 7.837 14.609 1.00 95.75 69 VAL A O 1
ATOM 535 N N . ASN A 1 70 ? 3.724 7.228 12.759 1.00 92.94 70 ASN A N 1
ATOM 536 C CA . ASN A 1 70 ? 2.413 7.606 13.270 1.00 92.94 70 ASN A CA 1
ATOM 537 C C . ASN A 1 70 ? 1.953 6.666 14.418 1.00 92.94 70 ASN A C 1
ATOM 539 O O . ASN A 1 70 ? 1.782 5.461 14.213 1.00 92.94 70 ASN A O 1
ATOM 543 N N . PRO A 1 71 ? 1.719 7.185 15.642 1.00 93.38 71 PRO A N 1
ATOM 544 C CA . PRO A 1 71 ? 1.286 6.366 16.775 1.00 93.38 71 PRO A CA 1
ATOM 545 C C . PRO A 1 71 ? -0.054 5.654 16.545 1.00 93.38 71 PRO A C 1
ATOM 547 O O . PRO A 1 71 ? -0.205 4.529 17.020 1.00 93.38 71 PRO A O 1
ATOM 550 N N . ASP A 1 72 ? -0.984 6.242 15.787 1.00 93.38 72 ASP A N 1
ATOM 551 C CA . ASP A 1 72 ? -2.321 5.676 15.562 1.00 93.38 72 ASP A CA 1
ATOM 552 C C . ASP A 1 72 ? -2.270 4.359 14.782 1.00 93.38 72 ASP A C 1
ATOM 554 O O . ASP A 1 72 ? -3.067 3.452 15.024 1.00 93.38 72 ASP A O 1
ATOM 558 N N . TRP A 1 73 ? -1.299 4.213 13.882 1.00 94.31 73 TRP A N 1
ATOM 559 C CA . TRP A 1 73 ? -1.051 2.955 13.180 1.00 94.31 73 TRP A CA 1
ATOM 560 C C . TRP A 1 73 ? -0.448 1.903 14.111 1.00 94.31 73 TRP A C 1
ATOM 562 O O . TRP A 1 73 ? -0.906 0.760 14.118 1.00 94.31 73 TRP A O 1
ATOM 572 N N . ARG A 1 74 ? 0.514 2.287 14.962 1.00 94.75 74 ARG A N 1
ATOM 573 C CA . ARG A 1 74 ? 1.171 1.370 15.915 1.00 94.75 74 ARG A CA 1
ATOM 574 C C . AR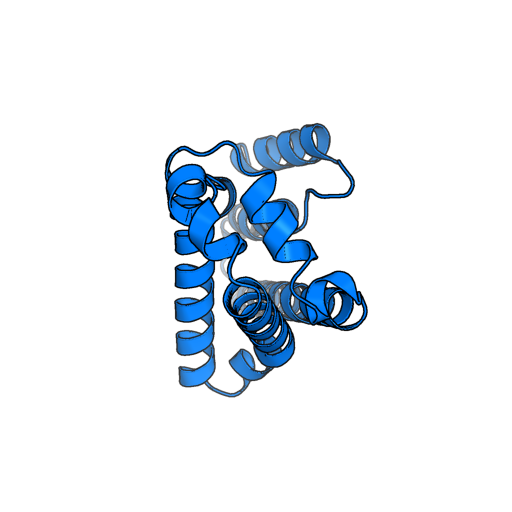G A 1 74 ? 0.220 0.772 16.946 1.00 94.75 74 ARG A C 1
ATOM 576 O O . ARG A 1 74 ? 0.430 -0.367 17.365 1.00 94.75 74 ARG A O 1
ATOM 583 N N . ILE A 1 75 ? -0.805 1.521 17.347 1.00 93.88 75 ILE A N 1
ATOM 584 C CA . ILE A 1 75 ? -1.835 1.044 18.281 1.00 93.88 75 ILE A CA 1
ATOM 585 C C . ILE A 1 75 ? -3.058 0.438 17.574 1.00 93.88 75 ILE A C 1
ATOM 587 O O . ILE A 1 75 ? -3.984 0.002 18.249 1.00 93.88 75 ILE A O 1
ATOM 591 N N . GLY A 1 76 ? -3.087 0.403 16.237 1.00 90.12 76 GLY A N 1
ATOM 592 C CA . GLY A 1 76 ? -4.209 -0.143 15.463 1.00 90.12 76 GLY A CA 1
ATOM 593 C C . GLY A 1 76 ? -5.403 0.802 15.273 1.00 90.12 7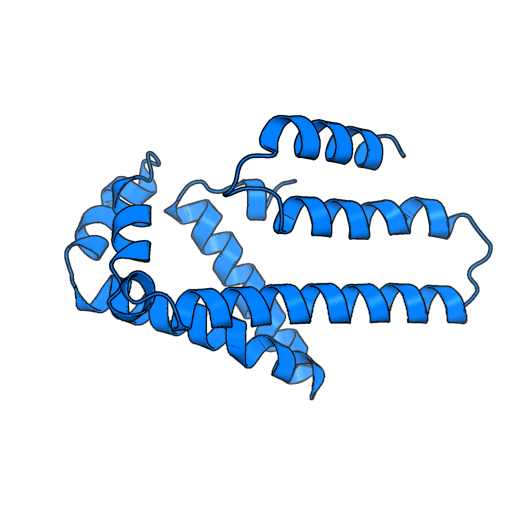6 GLY A C 1
ATOM 594 O O . GLY A 1 76 ? -6.315 0.470 14.520 1.00 90.12 76 GLY A O 1
ATOM 595 N N . ARG A 1 77 ? -5.391 1.991 15.887 1.00 89.69 77 ARG A N 1
ATOM 596 C CA . ARG A 1 77 ? -6.479 2.980 15.813 1.00 89.69 77 ARG A CA 1
ATOM 597 C C . ARG A 1 77 ? -6.774 3.415 14.380 1.00 89.69 77 ARG A C 1
ATOM 599 O O . ARG A 1 77 ? -7.927 3.402 13.977 1.00 89.69 77 ARG A O 1
ATOM 606 N N . ALA A 1 78 ? -5.741 3.695 13.585 1.00 87.94 78 ALA A N 1
ATOM 607 C CA . ALA A 1 78 ? -5.923 4.123 12.197 1.00 87.94 78 ALA A CA 1
ATOM 608 C C . ALA A 1 78 ? -6.710 3.096 11.362 1.00 87.94 78 ALA A C 1
ATOM 610 O O . ALA A 1 78 ? -7.547 3.460 10.542 1.00 87.94 78 ALA A O 1
ATOM 611 N N . LEU A 1 79 ? -6.466 1.800 11.585 1.00 86.06 79 LEU A N 1
ATOM 612 C CA . LEU A 1 79 ? -7.180 0.743 10.877 1.00 86.06 79 LEU A CA 1
ATOM 613 C C . LEU A 1 79 ? -8.591 0.538 11.443 1.00 86.06 79 LEU A C 1
ATOM 615 O O . LEU A 1 79 ? -9.523 0.301 10.680 1.00 86.06 79 LEU A O 1
ATOM 619 N N . GLN A 1 80 ? -8.769 0.681 12.758 1.00 85.19 80 GLN A N 1
ATOM 620 C CA . GLN A 1 80 ? -10.088 0.680 13.395 1.00 85.19 80 GLN A CA 1
ATOM 621 C C . GLN A 1 80 ? -10.990 1.797 12.844 1.00 85.19 80 GLN A C 1
ATOM 623 O O . GLN A 1 80 ? -12.166 1.552 12.564 1.00 85.19 80 GLN A O 1
ATOM 628 N N . ASP A 1 81 ? -10.436 2.988 12.615 1.00 83.88 81 ASP A N 1
ATOM 629 C CA . ASP A 1 81 ? -11.147 4.104 11.986 1.00 83.88 81 ASP A CA 1
ATOM 630 C C . ASP A 1 81 ? -11.555 3.755 10.547 1.00 83.88 81 ASP A C 1
ATOM 632 O O . ASP A 1 81 ? -12.699 3.991 10.159 1.00 83.88 81 ASP A O 1
ATOM 636 N N . VAL A 1 82 ? -10.675 3.108 9.771 1.00 79.38 82 VAL A N 1
ATOM 637 C CA . VAL A 1 82 ? -11.005 2.623 8.416 1.00 79.38 82 VAL A CA 1
ATOM 638 C C . VAL A 1 82 ? -12.167 1.629 8.451 1.00 79.38 82 VAL A C 1
ATOM 640 O O . VAL A 1 82 ? -13.111 1.780 7.677 1.00 79.38 82 VAL A O 1
ATOM 643 N N . PHE A 1 83 ? -12.157 0.655 9.365 1.00 77.88 83 PHE A N 1
ATOM 644 C CA . PHE A 1 83 ? -13.282 -0.274 9.540 1.00 77.88 83 PHE A CA 1
ATOM 645 C C . PHE A 1 83 ? -14.580 0.444 9.940 1.00 77.88 83 PHE A C 1
ATOM 647 O O . PHE A 1 83 ? -15.658 0.064 9.486 1.00 77.88 83 PHE A O 1
ATOM 654 N N . SER A 1 84 ? -14.487 1.488 10.765 1.00 74.56 84 SER A N 1
ATOM 655 C CA . SER A 1 84 ? -15.648 2.215 11.295 1.00 74.56 84 SER A CA 1
ATOM 656 C C . SER A 1 84 ? -16.278 3.171 10.277 1.00 74.56 84 SER A C 1
ATOM 658 O O . SER A 1 84 ? -17.497 3.355 10.282 1.00 74.56 84 SER A O 1
ATOM 660 N N . LEU A 1 85 ? -15.458 3.770 9.408 1.00 70.44 85 LEU A N 1
ATOM 661 C CA . LEU A 1 85 ? -15.866 4.739 8.384 1.00 70.44 85 LEU A CA 1
ATOM 662 C C . LEU A 1 85 ? -16.214 4.088 7.035 1.00 70.44 85 LEU A C 1
ATOM 664 O O . LEU A 1 85 ? -16.753 4.758 6.154 1.00 70.44 85 LEU A O 1
ATOM 668 N N . SER A 1 86 ? -15.912 2.801 6.853 1.00 67.06 86 SER A N 1
ATOM 669 C CA . SER A 1 86 ? -16.259 2.075 5.630 1.00 67.06 86 SER A CA 1
ATOM 670 C C . SER A 1 86 ? -17.770 1.844 5.553 1.00 67.06 86 SER A C 1
ATOM 672 O O . SER A 1 86 ? -18.352 1.164 6.392 1.00 67.06 86 SER A O 1
ATOM 674 N N . ALA A 1 87 ? -18.411 2.403 4.524 1.00 63.09 87 ALA A N 1
ATOM 675 C CA . ALA A 1 87 ? -19.856 2.303 4.292 1.00 63.09 87 ALA A CA 1
ATOM 676 C C . ALA A 1 87 ? -20.270 1.034 3.513 1.00 63.09 87 ALA A C 1
ATOM 678 O O . ALA A 1 87 ? -21.359 0.981 2.944 1.00 63.09 87 ALA A O 1
ATOM 679 N N . TYR A 1 88 ? -19.386 0.034 3.403 1.00 63.12 88 TYR A N 1
ATOM 680 C CA . TYR A 1 88 ? -19.635 -1.156 2.588 1.00 63.12 88 TYR A CA 1
ATOM 681 C C . TYR A 1 88 ? -20.380 -2.235 3.402 1.00 63.12 88 TYR A C 1
ATOM 683 O O . TYR A 1 88 ? -20.003 -2.490 4.549 1.00 63.12 88 TYR A O 1
ATOM 691 N N . PRO A 1 89 ? -21.380 -2.943 2.843 1.00 58.81 89 PRO A N 1
ATOM 692 C CA . PRO A 1 89 ? -22.169 -3.924 3.604 1.00 58.81 89 PRO A CA 1
ATOM 693 C C . PRO A 1 89 ? -21.322 -5.047 4.226 1.00 58.81 89 PRO A C 1
ATOM 695 O O . PRO A 1 89 ? -21.605 -5.533 5.317 1.00 58.81 89 PRO A O 1
ATOM 698 N N . VAL A 1 90 ? -20.234 -5.441 3.554 1.00 62.53 90 VAL A N 1
ATOM 699 C CA . VAL A 1 90 ? -19.281 -6.438 4.073 1.00 62.53 90 VAL A CA 1
ATOM 700 C C . VAL A 1 90 ? -18.475 -5.881 5.254 1.00 62.53 90 VAL A C 1
ATOM 702 O O . VAL A 1 90 ? -18.253 -6.595 6.232 1.00 62.53 90 VAL A O 1
ATOM 705 N N . SER A 1 91 ? -18.091 -4.598 5.224 1.00 64.25 91 SER A N 1
ATOM 706 C CA . SER A 1 91 ? -17.437 -3.951 6.370 1.00 64.25 91 SER A CA 1
ATOM 707 C C . SER A 1 91 ? -18.353 -3.836 7.590 1.00 64.25 91 SER A C 1
ATOM 709 O O . SER A 1 91 ? -17.848 -3.909 8.707 1.00 64.25 91 SER A O 1
ATOM 711 N N . GLU A 1 92 ? -19.678 -3.748 7.418 1.00 65.75 92 GLU A N 1
ATOM 712 C CA . GLU A 1 92 ? -20.622 -3.752 8.548 1.00 65.75 92 GLU A CA 1
ATOM 713 C C . GLU A 1 92 ? -20.586 -5.081 9.317 1.00 65.75 92 GLU A C 1
ATOM 715 O O . GLU A 1 92 ? -20.539 -5.083 10.547 1.00 65.75 92 GLU A O 1
ATOM 720 N N . GLN A 1 93 ? -20.517 -6.214 8.608 1.00 66.75 93 GLN A N 1
ATOM 721 C CA . GLN A 1 93 ? -20.405 -7.544 9.225 1.00 66.75 93 GLN A CA 1
ATOM 722 C C . GLN A 1 93 ? -19.049 -7.756 9.917 1.00 66.75 93 GLN A C 1
ATOM 724 O O . GLN A 1 93 ? -18.955 -8.472 10.915 1.00 66.75 93 GLN A O 1
ATOM 729 N N . LEU A 1 94 ? -17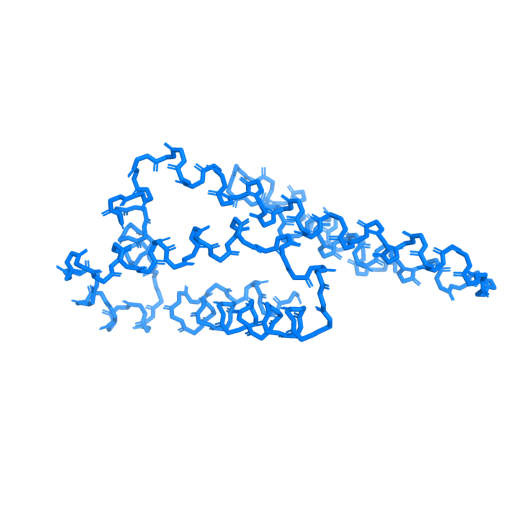.997 -7.109 9.411 1.00 67.56 94 LEU A N 1
ATOM 730 C CA . LEU A 1 94 ? -16.638 -7.174 9.959 1.00 67.56 94 LEU A CA 1
ATOM 731 C C . LEU A 1 94 ? -16.373 -6.137 11.052 1.00 67.56 94 LEU A C 1
ATOM 733 O O . LEU A 1 94 ? -15.317 -6.162 11.683 1.00 67.56 94 LEU A O 1
ATOM 737 N N . ARG A 1 95 ? -17.330 -5.253 11.332 1.00 70.94 95 ARG A N 1
ATOM 738 C CA . ARG A 1 95 ? -17.196 -4.197 12.340 1.00 70.94 95 ARG A CA 1
ATOM 739 C C . ARG A 1 95 ? -17.018 -4.766 13.750 1.00 70.94 95 ARG A C 1
ATOM 741 O O . ARG A 1 95 ? -16.195 -4.268 14.506 1.00 70.94 95 ARG A O 1
ATOM 748 N N . ALA A 1 96 ? -17.635 -5.916 14.032 1.00 73.88 96 ALA A N 1
ATOM 749 C CA . ALA A 1 96 ? -17.409 -6.677 15.265 1.00 73.88 96 ALA A CA 1
ATOM 750 C C . ALA A 1 96 ? -15.961 -7.201 15.413 1.00 73.88 96 ALA A C 1
ATOM 752 O O . ALA A 1 96 ? -15.501 -7.472 16.524 1.00 73.88 96 ALA A O 1
ATOM 753 N N . LEU A 1 97 ? -15.224 -7.364 14.305 1.00 72.38 97 LEU A N 1
ATOM 754 C CA . LEU A 1 97 ? -13.793 -7.681 14.330 1.00 72.38 97 LEU A CA 1
ATOM 755 C C . LEU A 1 97 ? -12.958 -6.448 14.707 1.00 72.38 97 LEU A C 1
ATOM 757 O O . LEU A 1 97 ? -11.936 -6.601 15.371 1.00 72.38 97 LEU A O 1
ATOM 761 N N . ALA A 1 98 ? -13.404 -5.246 14.332 1.00 74.62 98 ALA A N 1
ATOM 762 C CA . ALA A 1 98 ? -12.758 -3.983 14.693 1.00 74.62 98 ALA A CA 1
ATOM 763 C C . ALA A 1 98 ? -12.912 -3.636 16.186 1.00 74.62 98 ALA A C 1
ATOM 765 O O . ALA A 1 98 ? -12.062 -2.940 16.742 1.00 74.62 98 ALA A O 1
ATOM 766 N N . ASP A 1 99 ? -13.936 -4.174 16.854 1.00 78.62 99 ASP A N 1
ATOM 767 C CA . ASP A 1 99 ? -14.127 -4.042 18.305 1.00 78.62 99 ASP A CA 1
ATOM 768 C C . ASP A 1 99 ? -13.150 -4.909 19.118 1.00 78.62 99 ASP A C 1
ATOM 770 O O . ASP A 1 99 ? -12.970 -4.703 20.320 1.00 78.62 99 ASP A O 1
ATOM 774 N N . ARG A 1 100 ? -12.483 -5.885 18.483 1.00 84.19 100 ARG A N 1
ATOM 775 C CA . ARG A 1 100 ? -11.467 -6.719 19.136 1.00 84.19 100 ARG A CA 1
ATOM 776 C C . ARG A 1 100 ? -10.109 -6.030 19.027 1.00 84.19 100 ARG A C 1
ATOM 778 O O . ARG A 1 100 ? -9.494 -6.143 17.974 1.00 84.19 100 ARG A O 1
ATOM 785 N N . PRO A 1 101 ? -9.560 -5.416 20.090 1.00 80.38 101 PRO A N 1
ATOM 786 C CA . PRO A 1 101 ? -8.389 -4.534 19.993 1.00 80.38 101 PRO A CA 1
ATOM 787 C C . PRO A 1 101 ? -7.136 -5.207 19.409 1.00 80.38 101 PRO A C 1
ATOM 789 O O . PRO A 1 101 ? -6.310 -4.548 18.783 1.00 80.38 101 PRO A O 1
ATOM 792 N N . MET A 1 102 ? -7.003 -6.529 19.554 1.00 89.19 102 MET A N 1
ATOM 793 C CA . MET A 1 102 ? -5.876 -7.281 18.994 1.00 89.19 102 MET A CA 1
ATOM 794 C C . MET A 1 102 ? -5.916 -7.407 17.466 1.00 89.19 102 MET A C 1
ATOM 796 O O . MET A 1 102 ? -4.862 -7.520 16.845 1.00 89.19 102 MET A O 1
ATOM 800 N N . VAL A 1 103 ? -7.102 -7.391 16.851 1.00 88.31 103 VAL A N 1
ATOM 801 C CA . VAL A 1 103 ? -7.269 -7.574 15.402 1.00 88.31 103 VAL A CA 1
ATOM 802 C C . VAL A 1 103 ? -6.732 -6.378 14.608 1.00 88.31 103 VAL A C 1
ATOM 804 O O . VAL A 1 103 ? -5.813 -6.586 13.812 1.00 88.31 103 VAL A O 1
ATOM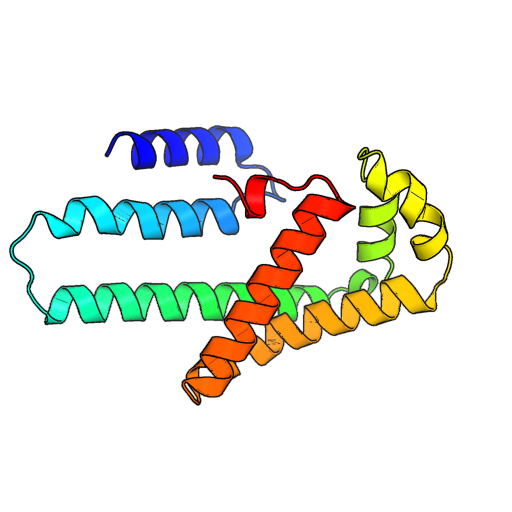 807 N N . PRO A 1 104 ? -7.207 -5.130 14.812 1.00 88.31 104 PRO A N 1
ATOM 808 C CA . PRO A 1 104 ? -6.704 -3.991 14.060 1.00 88.31 104 PRO A CA 1
ATOM 809 C C . PRO A 1 104 ? -5.246 -3.688 14.415 1.00 88.31 104 PRO A C 1
ATOM 811 O O . PRO A 1 104 ? -4.491 -3.253 13.553 1.00 88.31 104 PRO A O 1
ATOM 814 N N . TRP A 1 105 ? -4.807 -3.993 15.642 1.00 92.31 105 TRP A N 1
ATOM 815 C CA . TRP A 1 105 ? -3.395 -3.923 16.009 1.00 92.31 105 TRP A CA 1
ATOM 816 C C . TRP A 1 105 ? -2.534 -4.875 15.165 1.00 92.31 105 TRP A C 1
ATOM 818 O O . TRP A 1 105 ? -1.589 -4.430 14.510 1.00 92.31 105 TRP A O 1
ATOM 828 N N . ALA A 1 106 ? -2.878 -6.167 15.123 1.00 92.31 106 ALA A N 1
ATOM 829 C CA . ALA A 1 106 ? -2.110 -7.165 14.379 1.00 92.31 106 ALA A CA 1
ATOM 830 C C . ALA A 1 106 ? -2.110 -6.874 12.872 1.00 92.31 106 ALA A C 1
ATOM 832 O O . ALA A 1 106 ? -1.065 -6.943 12.226 1.00 92.31 106 ALA A O 1
ATOM 833 N N . MET A 1 107 ? -3.264 -6.499 12.318 1.00 90.31 107 MET A N 1
ATOM 834 C CA . MET A 1 107 ? -3.387 -6.142 10.906 1.00 90.31 107 MET A CA 1
ATOM 835 C C . MET A 1 107 ? -2.570 -4.892 10.555 1.00 90.31 107 MET A C 1
ATOM 837 O O . MET A 1 107 ? -1.879 -4.896 9.537 1.00 90.31 107 MET A O 1
ATOM 841 N N . SER A 1 108 ? -2.579 -3.854 11.400 1.00 92.44 108 SER A N 1
ATOM 842 C CA . SER A 1 108 ? -1.740 -2.667 11.192 1.00 92.44 108 SER A CA 1
ATOM 843 C C . SER A 1 108 ? -0.256 -3.017 11.162 1.00 92.44 108 SER A C 1
ATOM 845 O O . SER A 1 108 ? 0.458 -2.564 10.268 1.00 92.44 108 SER A O 1
ATOM 847 N N . TRP A 1 109 ? 0.218 -3.851 12.092 1.00 95.00 109 TRP A N 1
ATOM 848 C CA . TRP A 1 109 ? 1.612 -4.299 12.093 1.00 95.00 109 TRP A CA 1
ATOM 849 C C . TRP A 1 109 ? 1.959 -5.156 10.880 1.00 95.00 109 TRP A C 1
ATOM 851 O O . TRP A 1 109 ? 3.033 -4.974 10.313 1.00 95.00 109 TRP A O 1
ATOM 861 N N . LEU A 1 110 ? 1.052 -6.026 10.432 1.00 93.88 110 LEU A N 1
ATOM 862 C CA . LEU A 1 110 ? 1.251 -6.825 9.223 1.00 93.88 110 LEU A CA 1
ATOM 863 C C . LEU A 1 110 ? 1.431 -5.926 7.990 1.00 93.88 110 LEU A C 1
ATOM 865 O O . LEU A 1 110 ? 2.380 -6.121 7.233 1.00 93.88 110 LEU A O 1
ATOM 869 N N . VAL A 1 111 ? 0.586 -4.900 7.830 1.00 92.88 111 VAL A N 1
ATOM 870 C CA . VAL A 1 111 ? 0.695 -3.922 6.734 1.00 92.88 111 VAL A CA 1
ATOM 871 C C . VAL A 1 111 ? 1.995 -3.125 6.827 1.00 92.88 111 VAL A C 1
ATOM 873 O O . VAL A 1 111 ? 2.726 -3.039 5.844 1.00 92.88 111 VAL A O 1
ATOM 876 N N . MET A 1 112 ? 2.324 -2.578 8.001 1.00 95.38 112 MET A N 1
ATOM 877 C CA . MET A 1 112 ? 3.548 -1.790 8.188 1.00 95.38 112 MET A CA 1
ATOM 878 C C . MET A 1 112 ? 4.814 -2.609 7.914 1.00 95.38 112 MET A C 1
ATOM 880 O O . MET A 1 112 ? 5.715 -2.135 7.222 1.00 95.38 112 MET A O 1
ATOM 884 N N . LEU A 1 113 ? 4.882 -3.841 8.429 1.00 95.69 113 LEU A N 1
ATOM 885 C CA . LEU A 1 113 ? 6.013 -4.736 8.192 1.00 95.69 113 LEU A CA 1
ATOM 886 C C . LEU A 1 113 ? 6.111 -5.114 6.718 1.00 95.69 113 LEU A C 1
ATOM 888 O O . LEU A 1 113 ? 7.199 -5.045 6.158 1.00 95.69 113 LEU A O 1
ATOM 892 N N . PHE A 1 114 ? 4.995 -5.456 6.075 1.00 95.00 114 PHE A N 1
ATOM 893 C CA . PHE A 1 114 ? 4.979 -5.746 4.644 1.00 95.00 114 PHE A CA 1
ATOM 894 C C . PHE A 1 114 ? 5.513 -4.566 3.816 1.00 95.00 114 PHE A C 1
ATOM 896 O O . PHE A 1 114 ? 6.385 -4.755 2.972 1.00 95.00 114 PHE A O 1
ATOM 903 N N . GLU A 1 115 ? 5.045 -3.348 4.091 1.00 94.75 115 GLU A N 1
ATOM 904 C CA . GLU A 1 115 ? 5.452 -2.136 3.376 1.00 94.75 115 GLU A CA 1
ATOM 905 C C . GLU A 1 115 ? 6.942 -1.809 3.560 1.00 94.75 115 GLU A C 1
ATOM 907 O O . GLU A 1 115 ? 7.633 -1.493 2.589 1.00 94.75 115 GLU A O 1
ATOM 912 N N . VAL A 1 116 ? 7.464 -1.930 4.784 1.00 95.94 116 VAL A N 1
ATOM 913 C CA . VAL A 1 116 ? 8.879 -1.654 5.085 1.00 95.94 116 VAL A CA 1
ATOM 914 C C . VAL A 1 116 ? 9.809 -2.760 4.595 1.00 95.94 116 VAL A C 1
ATOM 916 O O . VAL A 1 116 ? 10.939 -2.471 4.207 1.00 95.94 116 VAL A O 1
ATOM 919 N N . LEU A 1 117 ? 9.354 -4.014 4.581 1.00 94.81 117 LEU A N 1
ATOM 920 C CA . LEU A 1 117 ? 10.127 -5.148 4.070 1.00 94.81 117 LEU A CA 1
ATOM 921 C C . LEU A 1 117 ? 10.007 -5.305 2.550 1.00 94.81 117 LEU A C 1
ATOM 923 O O . LEU A 1 117 ? 10.762 -6.077 1.964 1.00 94.81 117 LEU A O 1
ATOM 927 N N . PHE A 1 118 ? 9.125 -4.551 1.889 1.00 94.12 118 PHE A N 1
ATOM 928 C CA . PHE A 1 118 ? 8.940 -4.614 0.442 1.00 94.12 118 PHE A CA 1
ATOM 929 C C . PHE A 1 118 ? 10.235 -4.442 -0.382 1.00 94.12 118 PHE A C 1
ATOM 931 O O . PHE A 1 118 ? 10.370 -5.149 -1.378 1.00 94.12 118 PHE A O 1
ATOM 938 N N . PRO A 1 119 ? 11.235 -3.610 -0.010 1.00 94.44 119 PRO A N 1
ATOM 939 C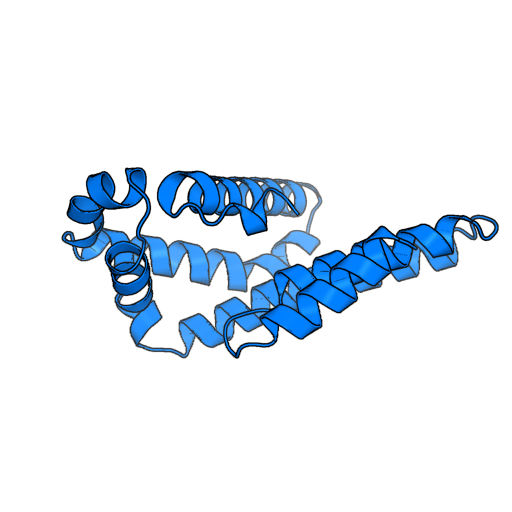 CA . PRO A 1 119 ? 12.521 -3.557 -0.716 1.00 94.44 119 PRO A CA 1
ATOM 940 C C . PRO A 1 119 ? 13.263 -4.897 -0.785 1.00 94.44 119 PRO A C 1
ATOM 942 O O . PRO A 1 119 ? 13.990 -5.141 -1.747 1.00 94.44 119 PRO A O 1
ATOM 945 N N . LEU A 1 120 ? 13.043 -5.798 0.180 1.00 93.31 120 LEU A N 1
ATOM 946 C CA . LEU A 1 120 ? 13.633 -7.141 0.171 1.00 93.31 120 LEU A CA 1
ATOM 947 C C . LEU A 1 120 ? 13.087 -8.016 -0.966 1.00 93.31 120 LEU A C 1
ATOM 949 O O . LEU A 1 120 ? 13.704 -9.022 -1.309 1.00 93.31 120 LEU A O 1
ATOM 953 N N . SER A 1 121 ? 11.975 -7.619 -1.596 1.00 93.38 121 SER A N 1
ATOM 954 C CA . SER A 1 121 ? 11.450 -8.275 -2.799 1.00 93.38 121 SER A CA 1
ATOM 955 C C . SER A 1 121 ? 12.456 -8.292 -3.953 1.00 93.38 121 SER A C 1
ATOM 957 O O . SER A 1 121 ? 12.416 -9.205 -4.768 1.00 93.38 121 SER A O 1
ATOM 959 N N . LEU A 1 122 ? 13.394 -7.338 -4.002 1.00 91.50 122 LEU A N 1
ATOM 960 C CA . LEU A 1 122 ? 14.414 -7.263 -5.051 1.00 91.50 122 LEU A CA 1
ATOM 961 C C . LEU A 1 122 ? 15.601 -8.215 -4.832 1.00 91.50 122 LEU A C 1
ATOM 963 O O . LEU A 1 122 ? 16.447 -8.332 -5.714 1.00 91.50 122 LEU A O 1
ATOM 967 N N . LEU A 1 123 ? 15.689 -8.893 -3.680 1.00 92.94 123 LEU A N 1
ATOM 968 C CA . LEU A 1 123 ? 16.820 -9.775 -3.366 1.00 92.94 123 LEU A CA 1
ATOM 969 C C . LEU A 1 123 ? 16.785 -11.098 -4.135 1.00 92.94 123 LEU A C 1
ATOM 971 O O . LEU A 1 123 ? 17.832 -11.688 -4.395 1.00 92.94 123 LEU A O 1
ATOM 975 N N . SER A 1 124 ? 15.595 -11.594 -4.469 1.00 93.81 124 SER A N 1
ATOM 976 C CA . SER A 1 124 ? 15.436 -12.836 -5.220 1.00 93.81 124 SER A CA 1
ATOM 977 C C . SER A 1 124 ? 14.100 -12.877 -5.949 1.00 93.81 124 SER A C 1
ATOM 979 O O . SER A 1 124 ? 13.117 -12.264 -5.531 1.00 93.81 124 SER A O 1
ATOM 981 N N . GLN A 1 125 ? 14.034 -13.662 -7.024 1.00 90.62 125 GLN A N 1
ATOM 982 C CA . GLN A 1 125 ? 12.787 -13.873 -7.758 1.00 90.62 125 GLN A CA 1
ATOM 983 C C . GLN A 1 125 ? 11.695 -14.479 -6.864 1.00 90.62 125 GLN A C 1
ATOM 985 O O . GLN A 1 125 ? 10.528 -14.113 -6.983 1.00 90.62 125 GLN A O 1
ATOM 990 N N . GLN A 1 126 ? 12.061 -15.367 -5.934 1.00 93.69 126 GLN A N 1
ATOM 991 C CA . GLN A 1 126 ? 11.117 -15.953 -4.983 1.00 93.69 126 GLN A CA 1
ATOM 992 C C . GLN A 1 126 ? 10.543 -14.892 -4.035 1.00 93.69 126 GLN A C 1
ATOM 994 O O . GLN A 1 126 ? 9.332 -14.875 -3.810 1.00 93.69 126 GLN A O 1
ATOM 999 N N . ALA A 1 127 ? 11.384 -13.989 -3.515 1.00 91.69 127 ALA A N 1
ATOM 1000 C CA . ALA A 1 127 ? 10.944 -12.887 -2.661 1.00 91.69 127 ALA A CA 1
ATOM 1001 C C . ALA A 1 127 ? 10.029 -11.920 -3.423 1.00 91.69 127 ALA A C 1
ATOM 1003 O O . ALA A 1 127 ? 9.004 -11.498 -2.886 1.00 91.69 127 ALA A O 1
ATOM 1004 N N . LEU A 1 128 ? 10.346 -11.632 -4.690 1.00 91.44 128 LEU A N 1
ATOM 1005 C CA . LEU A 1 128 ? 9.500 -10.822 -5.562 1.00 91.44 128 LEU A CA 1
ATOM 1006 C C . LEU A 1 128 ? 8.125 -11.458 -5.769 1.00 91.44 128 LEU A C 1
ATOM 1008 O O . LEU A 1 128 ? 7.107 -10.807 -5.541 1.00 91.44 128 LEU A O 1
ATOM 1012 N N . CYS A 1 129 ? 8.079 -12.733 -6.159 1.00 91.81 129 CYS A N 1
ATOM 1013 C CA . CYS A 1 129 ? 6.819 -13.446 -6.352 1.00 91.81 129 CYS A CA 1
ATOM 1014 C C . CYS A 1 129 ? 5.985 -13.472 -5.065 1.00 91.81 129 CYS A C 1
ATOM 1016 O O . CYS A 1 129 ? 4.791 -13.179 -5.112 1.00 91.81 129 CYS A O 1
ATOM 1018 N N . ALA A 1 130 ? 6.604 -13.757 -3.916 1.00 92.25 130 ALA A N 1
ATOM 1019 C CA . ALA A 1 130 ? 5.918 -13.743 -2.627 1.00 92.25 130 ALA A CA 1
ATOM 1020 C C . ALA A 1 130 ? 5.356 -12.350 -2.291 1.00 92.25 130 ALA A C 1
ATOM 1022 O O . ALA A 1 130 ? 4.184 -12.232 -1.930 1.00 92.25 130 ALA A O 1
ATOM 1023 N N . ALA A 1 131 ? 6.151 -11.291 -2.467 1.00 92.06 131 ALA A N 1
ATOM 1024 C CA . ALA A 1 131 ? 5.722 -9.918 -2.213 1.00 92.06 131 ALA A CA 1
ATOM 1025 C C . ALA A 1 131 ? 4.567 -9.488 -3.130 1.00 92.06 131 ALA A C 1
ATOM 1027 O O . ALA A 1 131 ? 3.628 -8.842 -2.667 1.00 92.06 131 ALA A O 1
ATOM 1028 N N . LEU A 1 132 ? 4.595 -9.880 -4.407 1.00 90.44 132 LEU A N 1
ATOM 1029 C CA . LEU A 1 132 ? 3.522 -9.594 -5.362 1.00 90.44 132 LEU A CA 1
ATOM 1030 C C . LEU A 1 132 ? 2.229 -10.344 -5.029 1.00 90.44 132 LEU A C 1
ATOM 1032 O O . LEU A 1 132 ? 1.153 -9.756 -5.111 1.00 90.44 132 LEU A O 1
ATOM 1036 N N . VAL A 1 133 ? 2.315 -11.613 -4.616 1.00 92.44 133 VAL A N 1
ATOM 1037 C CA . VAL A 1 133 ? 1.143 -12.384 -4.167 1.00 92.44 133 VAL A CA 1
ATOM 1038 C C . VAL A 1 133 ? 0.532 -11.754 -2.916 1.00 92.44 133 VAL A C 1
ATOM 1040 O O . VAL A 1 133 ? -0.684 -11.580 -2.854 1.00 92.44 133 VAL A O 1
ATOM 1043 N N . LEU A 1 134 ? 1.360 -11.352 -1.949 1.00 90.94 134 LEU A N 1
ATOM 1044 C CA . LEU A 1 134 ? 0.899 -10.650 -0.749 1.00 90.94 134 LEU A CA 1
ATOM 1045 C C . LEU A 1 134 ? 0.275 -9.290 -1.084 1.00 90.94 134 LEU A C 1
ATOM 1047 O O . LEU A 1 134 ? -0.795 -8.976 -0.566 1.00 90.94 134 LEU A O 1
ATOM 1051 N N . ALA A 1 135 ? 0.883 -8.514 -1.988 1.00 89.00 135 ALA A N 1
ATOM 1052 C CA . ALA A 1 135 ? 0.321 -7.253 -2.468 1.00 89.00 135 ALA A CA 1
ATOM 1053 C C . ALA A 1 135 ? -1.050 -7.465 -3.125 1.00 89.00 135 ALA A C 1
ATOM 1055 O O . ALA A 1 135 ? -2.006 -6.758 -2.811 1.00 89.00 135 ALA A O 1
ATOM 1056 N N . ALA A 1 136 ? -1.165 -8.462 -4.007 1.00 87.62 136 ALA A N 1
ATOM 1057 C CA . ALA A 1 136 ? -2.415 -8.796 -4.680 1.00 87.62 136 ALA A CA 1
ATOM 1058 C C . ALA A 1 136 ? -3.498 -9.229 -3.681 1.00 87.62 136 ALA A C 1
ATOM 1060 O O . ALA A 1 136 ? -4.625 -8.741 -3.750 1.00 87.62 136 ALA A O 1
ATOM 1061 N N . ALA A 1 137 ? -3.153 -10.084 -2.714 1.00 88.06 137 ALA A N 1
ATOM 1062 C CA . ALA A 1 137 ? -4.063 -10.504 -1.652 1.00 88.06 137 ALA A CA 1
ATOM 1063 C C . ALA A 1 137 ? -4.511 -9.321 -0.779 1.00 88.06 137 ALA A C 1
ATOM 1065 O O . ALA A 1 137 ? -5.692 -9.213 -0.454 1.00 88.06 137 ALA A O 1
ATOM 1066 N N . PHE A 1 138 ? -3.599 -8.404 -0.448 1.00 86.50 138 PHE A N 1
ATOM 1067 C CA . PHE A 1 138 ? -3.909 -7.186 0.299 1.00 86.50 138 PHE A CA 1
ATOM 1068 C C . PHE A 1 138 ? -4.890 -6.282 -0.458 1.00 86.50 138 PHE A C 1
ATOM 1070 O O . PHE A 1 138 ? -5.888 -5.839 0.112 1.00 86.50 138 PHE A O 1
ATOM 1077 N N . TYR A 1 139 ? -4.660 -6.036 -1.750 1.00 85.94 139 TYR A N 1
ATOM 1078 C CA . TYR A 1 139 ? -5.577 -5.228 -2.557 1.00 85.94 139 TYR A CA 1
ATOM 1079 C C . TYR A 1 139 ? -6.934 -5.897 -2.760 1.00 85.94 139 TYR A C 1
ATOM 1081 O O . TYR A 1 139 ? -7.959 -5.219 -2.684 1.00 85.94 139 TYR A O 1
ATOM 1089 N N . LEU A 1 140 ?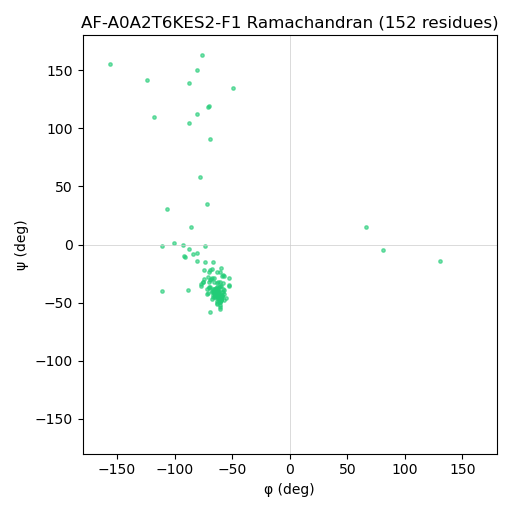 -6.959 -7.218 -2.944 1.00 84.12 140 LEU A N 1
ATOM 1090 C CA . LEU A 1 140 ? -8.203 -7.977 -3.028 1.00 84.12 140 LEU A CA 1
ATOM 1091 C C . LEU A 1 140 ? -8.985 -7.910 -1.712 1.00 84.12 140 LEU A C 1
ATOM 1093 O O . LEU A 1 140 ? -10.187 -7.663 -1.732 1.00 84.12 140 LEU A O 1
ATOM 1097 N N . ALA A 1 141 ? -8.310 -8.056 -0.569 1.00 82.12 141 ALA A N 1
ATOM 1098 C CA . ALA A 1 141 ? -8.931 -7.872 0.737 1.00 82.12 141 ALA A CA 1
ATOM 1099 C C . ALA A 1 141 ? -9.497 -6.452 0.881 1.00 82.12 141 ALA A C 1
ATOM 1101 O O . ALA A 1 141 ? -10.639 -6.291 1.297 1.00 82.12 141 ALA A O 1
ATOM 1102 N N . ASN A 1 142 ? -8.768 -5.418 0.458 1.00 79.81 142 ASN A N 1
ATOM 1103 C CA . ASN A 1 142 ? -9.288 -4.052 0.523 1.00 79.81 142 ASN A CA 1
ATOM 1104 C C . ASN A 1 142 ? -10.523 -3.832 -0.364 1.00 79.81 142 ASN A C 1
ATOM 1106 O O . ASN A 1 142 ? -11.454 -3.131 0.040 1.00 79.81 142 ASN A O 1
ATOM 1110 N N . ALA A 1 143 ? -10.565 -4.442 -1.549 1.00 78.62 143 ALA A N 1
ATOM 1111 C CA . ALA A 1 143 ? -11.733 -4.379 -2.423 1.00 78.62 143 ALA A CA 1
ATOM 1112 C C . ALA A 1 143 ? -12.935 -5.131 -1.834 1.00 78.62 143 ALA A C 1
ATOM 1114 O O . ALA A 1 143 ? -14.030 -4.575 -1.774 1.00 78.62 143 ALA A O 1
ATOM 1115 N N . CYS A 1 144 ? -12.731 -6.357 -1.347 1.00 76.00 144 CYS A N 1
ATOM 1116 C CA . CYS A 1 144 ? -13.804 -7.192 -0.807 1.00 76.00 144 CYS A CA 1
ATOM 1117 C C . CYS A 1 144 ? -14.343 -6.682 0.538 1.00 76.00 144 CYS A C 1
ATOM 1119 O O . CYS A 1 144 ? -15.551 -6.712 0.758 1.00 76.00 144 CYS A O 1
ATOM 1121 N N . LEU A 1 145 ? -13.463 -6.238 1.442 1.00 72.94 145 LEU A N 1
ATOM 1122 C CA . LEU A 1 145 ? -13.836 -5.882 2.814 1.00 72.94 145 LEU A CA 1
ATOM 1123 C C . LEU A 1 145 ? -14.273 -4.418 2.930 1.00 72.94 145 LEU A C 1
ATOM 1125 O O . LEU A 1 145 ? -15.228 -4.136 3.646 1.00 72.94 145 LEU A O 1
ATOM 1129 N N . PHE A 1 146 ? -13.613 -3.498 2.219 1.00 71.56 146 PHE A N 1
ATOM 1130 C CA . PHE A 1 146 ? -13.853 -2.053 2.348 1.00 71.56 146 PHE A CA 1
ATOM 1131 C C . PHE A 1 146 ? -14.517 -1.426 1.116 1.00 71.56 146 PHE A C 1
ATOM 1133 O O . PHE A 1 146 ? -14.759 -0.220 1.093 1.00 71.56 146 PHE A O 1
ATOM 1140 N N . GLY A 1 147 ? -14.786 -2.206 0.063 1.00 67.50 147 GLY A N 1
ATOM 1141 C CA . GLY A 1 147 ? -15.341 -1.679 -1.185 1.00 67.50 147 GLY A CA 1
ATOM 1142 C C . GLY A 1 147 ? -14.386 -0.746 -1.933 1.00 67.50 147 GLY A C 1
ATOM 1143 O O . GLY A 1 147 ? -14.814 -0.025 -2.839 1.00 67.50 147 GLY A O 1
ATOM 1144 N N . LEU A 1 148 ? -13.092 -0.747 -1.581 1.00 68.38 148 LEU A N 1
ATOM 1145 C CA . LEU A 1 148 ? -12.054 0.093 -2.186 1.00 68.38 148 LEU A CA 1
ATOM 1146 C C . LEU A 1 148 ? -11.621 -0.479 -3.548 1.00 68.38 148 LEU A C 1
ATOM 1148 O O . LEU A 1 148 ? -10.454 -0.783 -3.794 1.00 68.38 148 LEU A O 1
ATOM 1152 N N . ASN A 1 149 ? -12.593 -0.621 -4.450 1.00 66.12 149 ASN A N 1
ATOM 1153 C CA . ASN A 1 149 ? -12.462 -1.268 -5.756 1.00 66.12 149 ASN A CA 1
ATOM 1154 C C . ASN A 1 149 ? -11.442 -0.590 -6.676 1.00 66.12 149 ASN A C 1
ATOM 1156 O O . ASN A 1 149 ? -10.865 -1.257 -7.527 1.00 66.12 149 ASN A O 1
ATOM 1160 N N . ARG A 1 150 ? -11.158 0.698 -6.449 1.00 63.12 150 ARG A N 1
ATOM 1161 C CA . ARG A 1 150 ? -10.127 1.475 -7.155 1.00 63.12 150 ARG A CA 1
ATOM 1162 C C . ARG A 1 150 ? -8.744 0.814 -7.153 1.00 63.12 150 ARG A C 1
ATOM 1164 O O . ARG A 1 150 ? -7.956 1.062 -8.054 1.00 63.12 150 ARG A O 1
ATOM 1171 N N . PHE A 1 151 ? -8.418 0.012 -6.139 1.00 58.47 151 PHE A N 1
ATOM 1172 C CA . PHE A 1 151 ? -7.116 -0.657 -6.072 1.00 58.47 151 PHE A CA 1
ATOM 1173 C C . PHE A 1 151 ? -7.024 -1.930 -6.927 1.00 58.47 151 PHE A C 1
ATOM 1175 O O . PHE A 1 151 ? -5.923 -2.431 -7.140 1.00 58.47 151 PHE A O 1
ATOM 1182 N N . VAL A 1 152 ? -8.157 -2.457 -7.398 1.00 58.56 152 VAL A N 1
ATOM 1183 C CA . VAL A 1 152 ? -8.235 -3.679 -8.218 1.00 58.56 152 VAL A CA 1
ATOM 1184 C C . VAL A 1 152 ? -8.649 -3.346 -9.650 1.00 58.56 152 VAL A C 1
ATOM 1186 O O . VAL A 1 152 ? -8.095 -3.890 -10.602 1.00 58.56 152 VAL A O 1
ATOM 1189 N N . TRP A 1 153 ? -9.594 -2.421 -9.801 1.00 52.94 153 TRP A N 1
ATOM 1190 C CA . TRP A 1 153 ? -10.171 -2.009 -11.070 1.00 52.94 153 TRP A CA 1
ATOM 1191 C C . TRP A 1 153 ? -9.860 -0.519 -11.273 1.00 52.94 153 TRP A C 1
ATOM 1193 O O . TRP A 1 153 ? -10.371 0.324 -10.536 1.00 52.94 153 TRP A O 1
ATOM 1203 N N . PHE A 1 154 ? -8.971 -0.219 -12.225 1.00 48.50 154 PHE A N 1
ATOM 1204 C CA . PHE A 1 154 ? -8.692 1.141 -12.704 1.00 48.50 154 PHE A CA 1
ATOM 1205 C C . PHE A 1 154 ? -9.727 1.579 -13.739 1.00 48.50 154 PHE A C 1
ATOM 1207 O O . PHE A 1 154 ? -10.098 0.727 -14.580 1.00 48.50 154 PHE A O 1
#

Radius of gyration: 17.63 Å; Cα contacts (8 Å, |Δi|>4): 131; chains: 1; bounding box: 40×32×52 Å